Protein AF-A0A1Q8QHX8-F1 (afdb_monomer_lite)

Radius of gyration: 17.76 Å; chains: 1; bounding box: 33×33×40 Å

Foldseek 3Di:
DDDDPDPDDWDKDFDKDWDDKDKPDPVVVVVCVPPDVVVVVPVPDIDMDIDIDGPDIDTPDDPPDPPDD

Sequence (69 aa):
MFMETGPGYKGKRLSLTMLREEEDTELLQDLCRRCHPKELAKEQSKRFLVFFRIDKELPLIGVNQTTND

Secondary structure (DSSP, 8-state):
----SSSS---EEEEEEEEEEEES-HHHHHHHTTS-HHHHT-TTS--EEEEEEEEEEEESS-TT-----

Structure (mmCIF, N/CA/C/O backbone):
data_AF-A0A1Q8QHX8-F1
#
_entry.id   AF-A0A1Q8QHX8-F1
#
loop_
_atom_site.group_PDB
_atom_site.id
_atom_site.type_symbol
_atom_site.label_atom_id
_atom_site.label_alt_id
_atom_site.label_comp_id
_atom_site.label_asym_id
_atom_site.label_entity_id
_atom_site.label_seq_id
_atom_site.pdbx_PDB_ins_code
_atom_site.Cartn_x
_atom_site.Cartn_y
_atom_site.Cartn_z
_atom_site.occupancy
_atom_site.B_iso_or_equiv
_atom_site.auth_seq_id
_atom_site.auth_comp_id
_atom_site.auth_asym_id
_atom_site.auth_atom_id
_atom_site.pdbx_PDB_model_num
ATOM 1 N N . MET A 1 1 ? 2.041 13.445 0.727 1.00 40.81 1 MET A N 1
ATOM 2 C CA . MET A 1 1 ? 1.014 13.239 1.769 1.00 40.81 1 MET A CA 1
ATOM 3 C C . MET A 1 1 ? -0.225 14.003 1.333 1.00 40.81 1 MET A C 1
ATOM 5 O O . MET A 1 1 ? -0.141 15.214 1.196 1.00 40.81 1 MET A O 1
ATOM 9 N N . PHE A 1 2 ? -1.305 13.302 0.983 1.00 39.19 2 PHE A N 1
ATOM 10 C CA . PHE A 1 2 ? -2.577 13.937 0.631 1.00 39.19 2 PHE A CA 1
ATOM 11 C C . PHE A 1 2 ? -3.253 14.366 1.934 1.00 39.19 2 PHE A C 1
ATOM 13 O O . PHE A 1 2 ? -3.476 13.530 2.807 1.00 39.19 2 PHE A O 1
ATOM 20 N N . MET A 1 3 ? -3.493 15.664 2.092 1.00 47.12 3 MET A N 1
ATOM 21 C CA . MET A 1 3 ? -4.242 16.222 3.213 1.00 47.12 3 MET A CA 1
ATOM 22 C C . MET A 1 3 ? -5.563 16.721 2.646 1.00 47.12 3 MET A C 1
ATOM 24 O O . MET A 1 3 ? -5.582 17.682 1.881 1.00 47.12 3 MET A O 1
ATOM 28 N N . GLU A 1 4 ? -6.649 16.029 2.975 1.00 52.75 4 GLU A N 1
ATOM 29 C CA . GLU A 1 4 ? -7.993 16.541 2.735 1.00 52.75 4 GLU A CA 1
ATOM 30 C C . GLU A 1 4 ? -8.175 17.790 3.610 1.00 52.75 4 GLU A C 1
ATOM 32 O O . GLU A 1 4 ? -7.891 17.762 4.807 1.00 52.75 4 GLU A O 1
ATOM 37 N N . THR A 1 5 ? -8.575 18.912 3.016 1.00 54.44 5 THR A N 1
ATOM 38 C CA . THR A 1 5 ? -8.761 20.182 3.723 1.00 54.44 5 THR A CA 1
ATOM 39 C C . THR A 1 5 ? -9.923 20.065 4.717 1.00 54.44 5 THR A C 1
ATOM 41 O O . THR A 1 5 ? -11.087 20.078 4.329 1.00 54.44 5 THR A O 1
ATOM 44 N N . GLY A 1 6 ? -9.608 19.952 6.009 1.00 61.91 6 GLY A N 1
ATOM 45 C CA . GLY A 1 6 ? -10.567 19.928 7.117 1.00 61.91 6 GLY A CA 1
ATOM 46 C C . GLY A 1 6 ? -9.860 19.744 8.469 1.00 61.91 6 GLY A C 1
ATOM 47 O O . GLY A 1 6 ? -8.701 19.328 8.488 1.00 61.91 6 GLY A O 1
ATOM 48 N N . PRO A 1 7 ? -10.500 20.076 9.606 1.00 58.00 7 PRO A N 1
ATOM 49 C CA . PRO A 1 7 ? -9.910 19.838 10.919 1.00 58.00 7 PRO A CA 1
ATOM 50 C C . PRO A 1 7 ? -9.744 18.327 11.154 1.00 58.00 7 PRO A C 1
ATOM 52 O O . PRO A 1 7 ? -10.715 17.570 11.161 1.00 58.00 7 PRO A O 1
ATOM 55 N N . GLY A 1 8 ? -8.494 17.889 11.327 1.00 64.88 8 GLY A N 1
ATOM 56 C CA . GLY A 1 8 ? -8.131 16.511 11.668 1.00 64.88 8 GLY A CA 1
ATOM 57 C C . GLY A 1 8 ? -7.599 15.662 10.509 1.00 64.88 8 GLY A C 1
ATOM 58 O O . GLY A 1 8 ? -7.617 16.045 9.343 1.00 64.88 8 GLY A O 1
ATOM 59 N N . TYR A 1 9 ? -7.101 14.470 10.849 1.00 69.69 9 TYR A N 1
ATOM 60 C CA . TYR A 1 9 ? -6.619 13.493 9.874 1.00 69.69 9 TYR A CA 1
ATOM 61 C C . TYR A 1 9 ? -7.666 12.398 9.668 1.00 69.69 9 TYR A C 1
ATOM 63 O O . TYR A 1 9 ? -7.890 11.568 10.551 1.00 69.69 9 TYR A O 1
ATOM 71 N N . LYS A 1 10 ? -8.285 12.359 8.485 1.00 71.56 10 LYS A N 1
ATOM 72 C CA . LYS A 1 10 ? -9.132 11.238 8.061 1.00 71.56 10 LYS A CA 1
ATOM 73 C C . LYS A 1 10 ? -8.286 10.212 7.317 1.00 71.56 10 LYS A C 1
ATOM 75 O O . LYS A 1 10 ? -7.573 10.541 6.375 1.00 71.56 10 LYS A O 1
ATOM 80 N N . GLY A 1 11 ? -8.367 8.954 7.736 1.00 80.19 11 GLY A N 1
ATOM 81 C CA . GLY A 1 11 ? -7.687 7.866 7.044 1.00 80.19 11 GLY A CA 1
ATOM 82 C C . GLY A 1 11 ? -7.811 6.530 7.760 1.00 80.19 11 GLY A C 1
ATOM 83 O O . GLY A 1 11 ? -8.475 6.410 8.794 1.00 80.19 11 GLY A O 1
ATOM 84 N N . LYS A 1 12 ? -7.115 5.531 7.219 1.00 87.50 12 LYS A N 1
ATOM 85 C CA . LYS A 1 12 ? -6.969 4.201 7.815 1.00 87.50 12 LYS A CA 1
ATOM 86 C C . LYS A 1 12 ? -5.505 3.926 8.141 1.00 87.50 12 LYS A C 1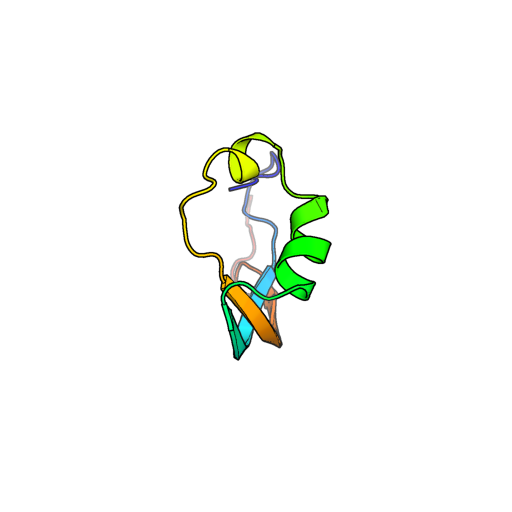
ATOM 88 O O . LYS A 1 12 ? -4.612 4.352 7.413 1.00 87.50 12 LYS A O 1
ATOM 93 N N . ARG A 1 13 ? -5.268 3.167 9.207 1.00 89.69 13 ARG A N 1
ATOM 94 C CA . ARG A 1 13 ? -3.985 2.533 9.512 1.00 89.69 13 ARG A CA 1
ATOM 95 C C . ARG A 1 13 ? -4.095 1.047 9.187 1.00 89.69 13 ARG A C 1
ATOM 97 O O . ARG A 1 13 ? -4.932 0.357 9.764 1.00 89.69 13 ARG A O 1
ATOM 104 N N . LEU A 1 14 ? -3.264 0.573 8.264 1.00 94.62 14 LEU A N 1
ATOM 105 C CA . LEU A 1 14 ? -3.219 -0.831 7.857 1.00 94.62 14 LEU A CA 1
ATOM 106 C C . LEU A 1 14 ? -2.062 -1.546 8.557 1.00 94.62 14 LEU A C 1
ATOM 108 O O . LEU A 1 14 ? -0.933 -1.057 8.543 1.00 94.62 14 LEU A O 1
ATOM 112 N N . SER A 1 15 ? -2.333 -2.705 9.149 1.00 94.44 15 SER A N 1
ATOM 113 C CA . SER A 1 15 ? -1.293 -3.663 9.535 1.00 94.44 15 SER A CA 1
ATOM 114 C C . SER A 1 15 ? -1.061 -4.605 8.362 1.00 94.44 15 SER A C 1
ATOM 116 O O . SER A 1 15 ? -2.015 -5.222 7.886 1.00 94.44 15 SER A O 1
ATOM 118 N N . LEU A 1 16 ? 0.180 -4.682 7.887 1.00 97.62 16 LEU A N 1
ATOM 119 C CA . LEU A 1 16 ? 0.545 -5.405 6.673 1.00 97.62 16 LEU A CA 1
ATOM 120 C C . LEU A 1 16 ? 1.598 -6.475 6.971 1.00 97.62 16 LEU A C 1
ATOM 122 O O . LEU A 1 16 ? 2.585 -6.192 7.649 1.00 97.62 16 LEU A O 1
ATOM 126 N N . THR A 1 17 ? 1.433 -7.654 6.374 1.00 97.75 17 THR A N 1
ATOM 127 C CA . THR A 1 17 ? 2.477 -8.679 6.261 1.00 97.75 17 THR A CA 1
ATOM 128 C C . THR A 1 17 ? 3.004 -8.676 4.833 1.00 97.75 17 THR A C 1
ATOM 130 O O . THR A 1 17 ? 2.232 -8.861 3.891 1.00 97.75 17 THR A O 1
ATOM 133 N N . MET A 1 18 ? 4.312 -8.491 4.653 1.00 97.00 18 MET A N 1
ATOM 134 C CA . MET A 1 18 ? 4.956 -8.657 3.348 1.00 97.00 18 MET A CA 1
ATOM 135 C C . MET A 1 18 ? 4.964 -10.139 2.961 1.00 97.00 18 MET A C 1
ATOM 137 O O . MET A 1 18 ? 5.394 -10.986 3.738 1.00 97.00 18 MET A O 1
ATOM 141 N N . LEU A 1 19 ? 4.465 -10.448 1.769 1.00 97.25 19 LEU A N 1
ATOM 142 C CA . LEU A 1 19 ? 4.364 -11.810 1.250 1.00 97.25 19 LEU A CA 1
ATOM 143 C C . LEU A 1 19 ? 5.574 -12.181 0.399 1.00 97.25 19 LEU A C 1
ATOM 145 O O . LEU A 1 19 ? 6.099 -13.281 0.534 1.00 97.25 19 LEU A O 1
ATOM 149 N N . ARG A 1 20 ? 5.978 -11.280 -0.500 1.00 95.56 20 ARG A N 1
ATOM 150 C CA . ARG A 1 20 ? 7.142 -11.446 -1.372 1.00 95.56 20 ARG A CA 1
ATOM 151 C C . ARG A 1 20 ? 7.541 -10.124 -2.012 1.00 95.56 20 ARG A C 1
ATOM 153 O O . ARG A 1 20 ? 6.748 -9.181 -2.051 1.00 95.56 20 ARG A 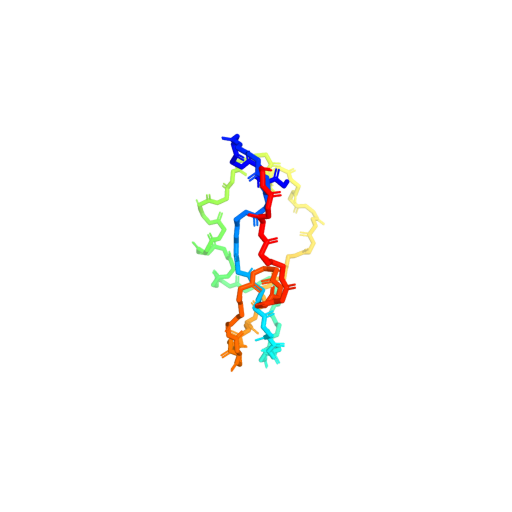O 1
ATOM 160 N N . GLU A 1 21 ? 8.750 -10.116 -2.541 1.00 95.25 21 GLU A N 1
ATOM 161 C CA . GLU A 1 21 ? 9.341 -9.045 -3.328 1.00 95.25 21 GLU A CA 1
ATOM 162 C C . GLU A 1 21 ? 9.867 -9.637 -4.632 1.00 95.25 21 GLU A C 1
ATOM 164 O O . GLU A 1 21 ? 10.399 -10.747 -4.653 1.00 95.25 21 GLU A O 1
ATOM 169 N N . GLU A 1 22 ? 9.658 -8.906 -5.717 1.00 92.75 22 GLU A N 1
ATOM 170 C CA . GLU A 1 22 ? 10.091 -9.248 -7.064 1.00 92.75 22 GLU A CA 1
ATOM 171 C C . GLU A 1 22 ? 10.910 -8.077 -7.627 1.00 92.75 22 GLU A C 1
ATOM 173 O O . GLU A 1 22 ? 10.521 -6.921 -7.457 1.00 92.75 22 GLU A O 1
ATOM 178 N N . GLU A 1 23 ? 12.024 -8.365 -8.301 1.00 89.81 23 GLU A N 1
ATOM 179 C CA . GLU A 1 23 ? 12.886 -7.371 -8.959 1.00 89.81 23 GLU A CA 1
ATOM 180 C C . GLU A 1 23 ? 12.770 -7.535 -10.480 1.00 89.81 23 GLU A C 1
ATOM 182 O O . GLU A 1 23 ? 12.855 -8.652 -10.988 1.00 89.81 23 GLU A O 1
ATOM 187 N N . ASP A 1 24 ? 12.551 -6.426 -11.190 1.00 78.75 24 ASP A N 1
ATOM 188 C CA . ASP A 1 24 ? 12.601 -6.336 -12.658 1.00 78.75 24 ASP A CA 1
ATOM 189 C C . ASP A 1 24 ? 11.788 -7.410 -13.433 1.00 78.75 24 ASP A C 1
ATOM 191 O O . ASP A 1 24 ? 12.201 -7.889 -14.490 1.00 78.75 24 ASP A O 1
ATOM 195 N N . THR A 1 25 ? 10.598 -7.780 -12.936 1.00 81.25 25 THR A N 1
ATOM 196 C CA . THR A 1 25 ? 9.703 -8.759 -13.589 1.00 81.25 25 THR A CA 1
ATOM 197 C C . THR A 1 25 ? 8.817 -8.140 -14.680 1.00 81.25 25 THR A C 1
ATOM 199 O O . THR A 1 25 ? 8.533 -6.943 -14.679 1.00 81.25 25 THR A O 1
ATOM 202 N N . GLU A 1 26 ? 8.305 -8.957 -15.609 1.00 83.00 26 GLU A N 1
ATOM 203 C CA . GLU A 1 26 ? 7.342 -8.504 -16.636 1.00 83.00 26 GLU A CA 1
ATOM 204 C C . GLU A 1 26 ? 6.074 -7.895 -16.012 1.00 83.00 26 GLU A C 1
ATOM 206 O O . GLU A 1 26 ? 5.584 -6.857 -16.454 1.00 83.00 26 GLU A O 1
ATOM 211 N N . LEU A 1 27 ? 5.598 -8.477 -14.906 1.00 84.38 27 LEU A N 1
ATOM 212 C CA . LEU A 1 27 ? 4.460 -7.959 -14.146 1.00 84.38 27 LEU A CA 1
ATOM 213 C C . LEU A 1 27 ? 4.711 -6.538 -13.618 1.00 84.38 27 LEU A C 1
ATOM 215 O O . LEU A 1 27 ? 3.797 -5.709 -13.589 1.00 84.38 27 LEU A O 1
ATOM 219 N N . LEU A 1 28 ? 5.951 -6.240 -13.218 1.00 82.62 28 LEU A N 1
ATOM 220 C CA . LEU A 1 28 ? 6.351 -4.901 -12.802 1.00 82.62 28 LEU A CA 1
ATOM 221 C C . LEU A 1 28 ? 6.190 -3.903 -13.952 1.00 82.62 28 LEU A C 1
ATOM 223 O O . LEU A 1 28 ? 5.688 -2.803 -13.721 1.00 82.62 28 LEU A O 1
ATOM 227 N N . GLN A 1 29 ? 6.557 -4.284 -15.179 1.00 77.38 29 GLN A N 1
ATOM 228 C CA . GLN A 1 29 ? 6.405 -3.444 -16.373 1.00 77.38 29 GLN A CA 1
ATOM 229 C C . GLN A 1 29 ? 4.929 -3.196 -16.711 1.00 77.38 29 GLN A C 1
ATOM 231 O O . GLN A 1 29 ? 4.533 -2.053 -16.952 1.00 77.38 29 GLN A O 1
ATOM 236 N N . ASP A 1 30 ? 4.087 -4.229 -16.636 1.00 81.81 30 ASP A N 1
ATO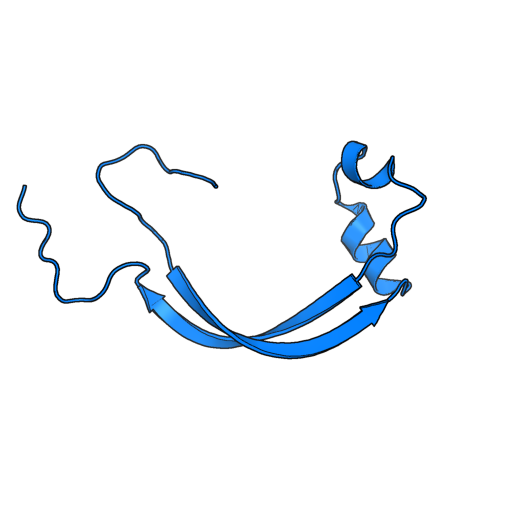M 237 C CA . ASP A 1 30 ? 2.645 -4.117 -16.895 1.00 81.81 30 ASP A CA 1
ATOM 238 C C . ASP A 1 30 ? 1.928 -3.197 -15.896 1.00 81.81 30 ASP A C 1
ATOM 240 O O . ASP A 1 30 ? 1.063 -2.393 -16.275 1.00 81.81 30 ASP A O 1
ATOM 244 N N . LEU A 1 31 ? 2.303 -3.276 -14.616 1.00 79.88 31 LEU A N 1
ATOM 245 C CA . LEU A 1 31 ? 1.802 -2.383 -13.568 1.00 79.88 31 LEU A CA 1
ATOM 246 C C . LEU A 1 31 ? 2.367 -0.964 -13.724 1.00 79.88 31 LEU A C 1
ATOM 248 O O . LEU A 1 31 ? 1.616 0.012 -13.625 1.00 79.88 31 LEU A O 1
ATOM 252 N N . CYS A 1 32 ? 3.659 -0.843 -14.046 1.00 71.75 32 CYS A N 1
ATOM 253 C CA . CYS A 1 32 ? 4.330 0.436 -14.283 1.00 71.75 32 CYS A CA 1
ATOM 254 C C . CYS A 1 32 ? 3.883 1.140 -15.567 1.00 71.75 32 CYS A C 1
ATOM 256 O O . CYS A 1 32 ? 4.140 2.333 -15.713 1.00 71.75 32 CYS A O 1
ATOM 258 N N . ARG A 1 33 ? 3.164 0.473 -16.478 1.00 62.97 33 ARG A N 1
ATOM 259 C CA . ARG A 1 33 ? 2.603 1.097 -17.690 1.00 62.97 33 ARG A CA 1
ATOM 260 C C . ARG A 1 33 ? 1.677 2.286 -17.384 1.00 62.97 33 ARG A C 1
ATOM 262 O O . ARG A 1 33 ? 1.424 3.110 -18.257 1.00 62.97 33 ARG A O 1
ATOM 269 N N . ARG A 1 34 ? 1.160 2.379 -16.150 1.00 61.66 34 ARG A N 1
ATOM 270 C CA . ARG A 1 34 ? 0.354 3.507 -15.642 1.00 61.66 34 ARG A CA 1
ATOM 271 C C . ARG A 1 34 ? 1.146 4.513 -14.796 1.00 61.66 34 ARG A C 1
ATOM 273 O O . ARG A 1 34 ? 0.565 5.504 -14.360 1.00 61.66 34 ARG A O 1
ATOM 280 N N . CYS A 1 35 ? 2.433 4.279 -14.545 1.00 64.06 35 CYS A N 1
ATOM 281 C CA . CYS A 1 35 ? 3.284 5.219 -13.819 1.00 64.06 35 CYS A CA 1
ATOM 282 C C . CYS A 1 35 ? 3.543 6.470 -14.662 1.00 64.06 35 CYS A C 1
ATOM 284 O O . CYS A 1 35 ? 3.612 6.422 -15.892 1.00 64.06 35 CYS A O 1
ATOM 286 N N . HIS A 1 36 ? 3.682 7.618 -13.999 1.00 59.34 36 HIS A N 1
ATOM 287 C CA . HIS A 1 36 ? 3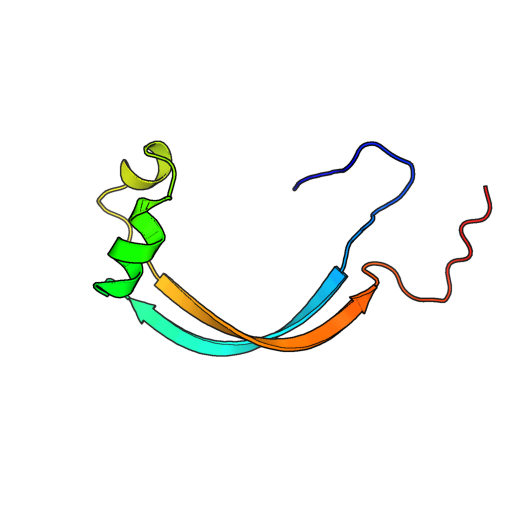.908 8.878 -14.695 1.00 59.34 36 HIS A CA 1
ATOM 288 C C . HIS A 1 36 ? 5.243 8.849 -15.470 1.00 59.34 36 HIS A C 1
ATOM 290 O O . HIS A 1 36 ? 6.244 8.371 -14.938 1.00 59.34 36 HIS A O 1
ATOM 296 N N . PRO A 1 37 ? 5.327 9.449 -16.675 1.00 56.19 37 PRO A N 1
ATOM 297 C CA . PRO A 1 37 ? 6.545 9.452 -17.499 1.00 56.19 37 PRO A CA 1
ATOM 298 C C . PRO A 1 37 ? 7.803 9.978 -16.785 1.00 56.19 37 PRO A C 1
ATOM 300 O O . PRO A 1 37 ? 8.916 9.556 -17.081 1.00 56.19 37 PRO A O 1
ATOM 303 N N . LYS A 1 38 ? 7.637 10.869 -15.795 1.00 59.69 38 LYS A N 1
ATOM 304 C CA . LYS A 1 38 ? 8.733 11.384 -14.953 1.00 59.69 38 LYS A CA 1
ATOM 305 C C . LYS A 1 38 ? 9.373 10.310 -14.064 1.00 59.69 38 LYS A C 1
ATOM 307 O O . LYS A 1 38 ? 10.542 10.432 -13.718 1.00 59.69 38 LYS A O 1
ATOM 312 N N . GLU A 1 39 ? 8.620 9.275 -13.702 1.00 57.19 39 GLU A N 1
ATOM 313 C CA . GLU A 1 39 ? 9.115 8.108 -12.967 1.00 57.19 39 GLU A CA 1
ATOM 314 C C . GLU A 1 39 ? 9.757 7.085 -13.909 1.00 57.19 39 GLU A C 1
ATOM 316 O O . GLU A 1 39 ? 10.670 6.377 -13.495 1.00 57.19 39 GLU A O 1
ATOM 321 N N . LEU A 1 40 ? 9.338 7.022 -15.182 1.00 56.78 40 LEU A N 1
ATOM 322 C CA . LEU A 1 40 ? 10.009 6.217 -16.213 1.00 56.78 40 LEU A CA 1
ATOM 323 C C . LEU A 1 40 ? 11.373 6.785 -16.621 1.00 56.78 40 LEU A C 1
ATOM 325 O O . LEU A 1 40 ? 12.291 6.005 -16.826 1.00 56.78 40 LEU A O 1
ATOM 329 N N . ALA A 1 41 ? 11.542 8.111 -16.639 1.00 56.03 41 ALA A N 1
ATOM 330 C CA . ALA A 1 41 ? 12.791 8.770 -17.045 1.00 56.03 41 ALA A CA 1
ATOM 331 C C . ALA A 1 41 ? 14.020 8.438 -16.165 1.00 56.03 41 ALA A C 1
ATOM 333 O O . ALA A 1 41 ? 15.152 8.738 -16.543 1.00 56.03 41 ALA A O 1
ATOM 334 N N . LYS A 1 42 ? 13.830 7.799 -15.001 1.00 57.72 42 LYS A N 1
ATOM 335 C CA . LYS A 1 42 ? 14.908 7.139 -14.247 1.00 57.72 42 LYS A CA 1
ATOM 336 C C . LYS A 1 42 ? 15.084 5.705 -14.758 1.00 57.72 42 LYS A C 1
ATOM 338 O O . LYS A 1 42 ? 14.825 4.746 -14.039 1.00 57.72 42 LYS A O 1
ATOM 343 N N . GLU A 1 43 ? 15.526 5.552 -16.001 1.00 56.12 43 GLU A N 1
ATOM 344 C CA . GLU A 1 43 ? 15.699 4.243 -16.658 1.00 56.12 43 GLU A CA 1
ATOM 345 C C . GLU A 1 43 ? 16.814 3.369 -16.039 1.00 56.12 43 GLU A C 1
ATOM 347 O O . GLU A 1 43 ? 17.023 2.243 -16.469 1.00 56.12 43 GLU A O 1
ATOM 352 N N . GLN A 1 44 ? 17.523 3.848 -15.009 1.00 59.28 44 GLN A N 1
ATOM 353 C CA . GLN A 1 44 ? 18.675 3.156 -14.407 1.00 59.28 44 GLN A CA 1
ATOM 354 C C . GLN A 1 44 ? 18.475 2.725 -12.946 1.00 59.28 44 GLN A C 1
ATOM 356 O O . GLN A 1 44 ? 19.404 2.206 -12.330 1.00 59.28 44 GLN A O 1
ATOM 361 N N . SER A 1 45 ? 17.297 2.940 -12.350 1.00 68.25 45 SER A N 1
ATOM 362 C CA . SER A 1 45 ? 17.034 2.470 -10.983 1.00 68.25 45 SER A CA 1
ATOM 363 C C . SER A 1 45 ? 16.329 1.117 -10.996 1.00 68.25 45 SER A C 1
ATOM 365 O O . SER A 1 45 ? 15.241 1.024 -11.567 1.00 68.25 45 SER A O 1
ATOM 367 N N . LYS A 1 46 ? 16.911 0.125 -10.306 1.00 77.00 46 LYS A N 1
ATOM 368 C CA . LYS A 1 46 ? 16.255 -1.149 -9.967 1.00 77.00 46 LYS A CA 1
ATOM 369 C C . LYS A 1 46 ? 14.867 -0.890 -9.390 1.00 77.00 46 LYS A C 1
ATOM 371 O O . LYS A 1 46 ? 14.715 -0.004 -8.539 1.00 77.00 46 LYS A O 1
ATOM 376 N N .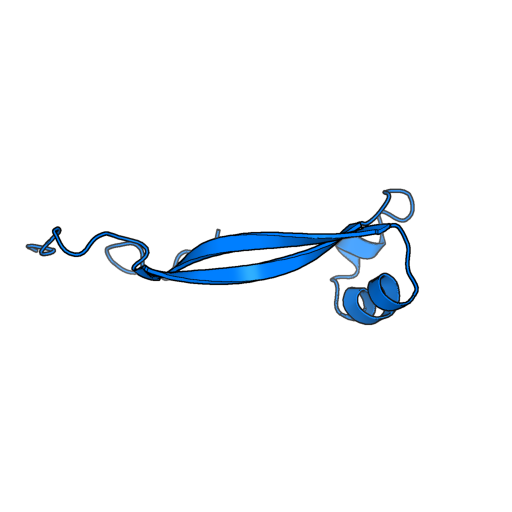 ARG A 1 47 ? 13.867 -1.638 -9.854 1.00 79.94 47 ARG A N 1
ATOM 377 C CA . ARG A 1 47 ? 12.489 -1.511 -9.373 1.00 79.94 47 ARG A CA 1
ATOM 378 C C . ARG A 1 47 ? 12.067 -2.782 -8.664 1.00 79.94 47 ARG A C 1
ATOM 380 O O . ARG A 1 47 ? 12.400 -3.884 -9.086 1.00 79.94 47 ARG A O 1
ATOM 387 N N . PHE A 1 48 ? 11.266 -2.593 -7.625 1.00 87.75 48 PHE A N 1
ATOM 388 C CA . PHE A 1 48 ? 10.776 -3.677 -6.791 1.00 87.75 48 PHE A CA 1
ATOM 389 C C . PHE A 1 48 ? 9.254 -3.679 -6.779 1.00 87.75 48 PHE A C 1
ATOM 391 O O . PHE A 1 48 ? 8.617 -2.636 -6.606 1.00 87.75 48 PHE A O 1
ATOM 398 N N . LEU A 1 49 ? 8.677 -4.862 -6.948 1.00 90.38 49 LEU A N 1
ATOM 399 C CA . LEU A 1 49 ? 7.260 -5.122 -6.773 1.00 90.38 49 LEU A CA 1
ATOM 400 C C . LEU A 1 49 ? 7.075 -5.904 -5.475 1.00 90.38 49 LEU A C 1
ATOM 402 O O . LEU A 1 49 ? 7.496 -7.053 -5.359 1.00 90.38 49 LEU A O 1
ATOM 406 N N . VAL A 1 50 ? 6.441 -5.268 -4.491 1.00 94.12 50 VAL A N 1
ATOM 407 C CA . VAL A 1 50 ? 6.253 -5.844 -3.156 1.00 94.12 50 VAL A CA 1
ATOM 408 C C . VAL A 1 50 ? 4.782 -6.162 -2.929 1.00 94.12 50 VAL A C 1
ATOM 410 O O . VAL A 1 50 ? 3.908 -5.312 -3.108 1.00 94.12 50 VAL A O 1
ATOM 413 N N . PHE A 1 51 ? 4.508 -7.391 -2.505 1.00 94.38 51 PHE A N 1
ATOM 414 C CA . PHE A 1 51 ? 3.163 -7.875 -2.225 1.00 94.38 51 PHE A CA 1
ATOM 415 C C . PHE A 1 51 ? 2.922 -7.878 -0.725 1.00 94.38 51 PHE A C 1
ATOM 417 O O . PHE A 1 51 ? 3.725 -8.418 0.034 1.00 94.38 51 PHE A O 1
ATOM 424 N N . PHE A 1 52 ? 1.780 -7.345 -0.300 1.00 97.38 52 PHE A N 1
ATOM 425 C CA . PHE A 1 52 ? 1.371 -7.336 1.100 1.00 97.38 52 PHE A CA 1
ATOM 426 C C . PHE A 1 52 ? 0.011 -8.005 1.275 1.00 97.38 52 PHE A C 1
ATOM 428 O O . PHE A 1 52 ? -0.894 -7.823 0.461 1.00 97.38 52 PHE A O 1
ATOM 435 N N . ARG A 1 53 ? -0.154 -8.729 2.382 1.00 97.12 53 ARG A N 1
ATOM 436 C CA . ARG A 1 53 ? -1.463 -9.086 2.929 1.00 97.12 53 ARG A CA 1
ATOM 437 C C . ARG A 1 53 ? -1.862 -8.032 3.952 1.00 97.12 53 ARG A C 1
ATOM 439 O O . ARG A 1 53 ? -1.069 -7.697 4.829 1.00 97.12 53 ARG A O 1
ATOM 446 N N . ILE A 1 54 ? -3.093 -7.541 3.855 1.00 97.44 54 ILE A N 1
ATOM 447 C CA . ILE A 1 54 ? -3.687 -6.695 4.889 1.00 97.44 54 ILE A CA 1
ATOM 448 C C . ILE A 1 54 ? -4.157 -7.608 6.018 1.00 97.44 54 ILE A C 1
ATOM 450 O O . ILE A 1 54 ? -5.067 -8.410 5.825 1.00 97.44 54 ILE A O 1
ATOM 454 N N . ASP A 1 55 ? -3.530 -7.500 7.184 1.00 97.19 55 ASP A N 1
ATOM 455 C CA . ASP A 1 55 ? -3.907 -8.293 8.354 1.00 97.19 55 ASP A CA 1
ATOM 456 C C . ASP A 1 55 ? -5.005 -7.602 9.168 1.00 97.19 55 ASP A C 1
ATOM 458 O O . ASP A 1 55 ? -5.883 -8.267 9.715 1.00 97.19 55 ASP A O 1
ATOM 462 N N . LYS A 1 56 ? -4.953 -6.266 9.277 1.00 94.50 56 LYS A N 1
ATOM 463 C CA . LYS A 1 56 ? -5.944 -5.458 10.007 1.00 94.50 56 LYS A CA 1
ATOM 464 C C . LYS A 1 56 ? -6.099 -4.075 9.393 1.00 94.50 56 LYS A C 1
ATOM 466 O O . LYS A 1 56 ? -5.117 -3.461 8.978 1.00 94.50 56 LYS A O 1
ATOM 471 N N . GLU A 1 57 ? -7.320 -3.558 9.446 1.00 93.62 57 GLU A N 1
ATOM 472 C CA . GLU A 1 57 ? -7.625 -2.156 9.178 1.00 93.62 57 GLU A CA 1
ATOM 473 C C . GLU A 1 57 ? -8.092 -1.483 10.465 1.00 93.62 57 GLU A C 1
ATOM 475 O O . GLU A 1 57 ? -8.982 -1.982 11.152 1.00 93.62 57 GLU A O 1
ATOM 480 N N . LEU A 1 58 ? -7.497 -0.342 10.791 1.00 88.94 58 LEU A N 1
ATOM 481 C CA . LEU A 1 58 ? -7.867 0.464 11.944 1.00 88.94 58 LEU A CA 1
ATOM 482 C C . LEU A 1 58 ? -8.173 1.894 11.494 1.00 88.94 58 LEU A C 1
ATOM 484 O O . LEU A 1 58 ? -7.610 2.356 10.496 1.00 88.94 58 LEU A O 1
ATOM 488 N N . PRO A 1 59 ? -9.005 2.637 12.238 1.00 85.56 59 PRO A N 1
ATOM 489 C CA . PRO A 1 59 ? -9.049 4.086 12.108 1.00 85.56 59 PRO A CA 1
ATOM 490 C C . PRO A 1 59 ? -7.637 4.675 12.242 1.00 85.56 59 PRO A C 1
ATOM 492 O O . PRO A 1 59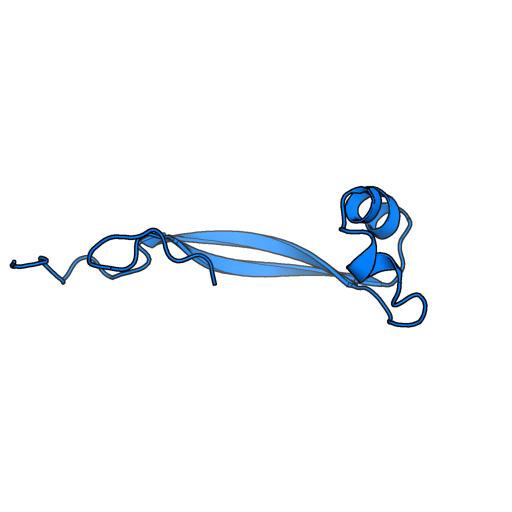 ? -6.822 4.180 13.029 1.00 85.56 59 PRO A O 1
ATOM 495 N N . LEU A 1 60 ? -7.333 5.727 11.475 1.00 83.25 60 LEU A N 1
ATOM 496 C CA . LEU A 1 60 ? -6.032 6.402 11.558 1.00 83.25 60 LEU A CA 1
ATOM 497 C C . LEU A 1 60 ? -5.742 6.920 12.979 1.00 83.25 60 LEU A C 1
ATOM 499 O O . LEU A 1 60 ? -4.596 6.872 13.426 1.00 83.25 60 LEU A O 1
ATOM 503 N N . ILE A 1 61 ? -6.786 7.341 13.699 1.00 80.38 61 ILE A N 1
ATOM 504 C CA . ILE A 1 61 ? -6.737 7.851 15.075 1.00 80.38 61 ILE A CA 1
ATOM 505 C C . ILE A 1 61 ? -7.588 6.937 15.975 1.00 80.38 61 ILE A C 1
ATOM 507 O O . ILE A 1 61 ? -8.656 6.490 15.570 1.00 80.38 61 ILE A O 1
ATOM 511 N N . GLY A 1 62 ? -7.104 6.606 17.178 1.00 65.62 62 GLY A N 1
ATOM 512 C CA . GLY A 1 62 ? -7.770 5.664 18.090 1.00 65.62 62 GLY A CA 1
ATOM 513 C C . GLY A 1 62 ? -9.116 6.163 18.640 1.00 65.62 62 GLY A C 1
ATOM 514 O O . GLY A 1 62 ? -9.340 7.362 18.755 1.00 65.62 62 GLY A O 1
ATOM 515 N N . VAL A 1 63 ? -9.978 5.227 19.054 1.00 58.47 63 VAL A N 1
ATOM 516 C CA . VAL A 1 63 ? -11.376 5.432 19.514 1.00 58.47 63 VAL A CA 1
ATOM 517 C C . VAL A 1 63 ? -11.517 6.275 20.805 1.00 58.47 63 VAL A C 1
ATOM 519 O O . VAL A 1 63 ? -12.622 6.496 21.277 1.00 58.47 63 VAL A O 1
ATOM 522 N N . ASN A 1 64 ? -10.434 6.827 21.358 1.00 51.16 64 ASN A N 1
ATOM 523 C CA . ASN A 1 64 ? -10.462 7.572 22.627 1.00 51.16 64 ASN A CA 1
ATOM 524 C C . ASN A 1 64 ? -10.183 9.075 22.488 1.00 51.16 64 ASN A C 1
ATOM 526 O O . ASN A 1 64 ? -9.866 9.732 23.475 1.00 51.16 64 ASN A O 1
ATOM 530 N N . GLN A 1 65 ? -10.297 9.636 21.288 1.00 51.00 65 GLN A N 1
ATOM 531 C CA . GLN A 1 65 ? -10.371 11.084 21.126 1.00 51.00 65 GLN A CA 1
ATOM 532 C C . GLN A 1 65 ? -11.736 11.420 20.543 1.00 51.00 65 GLN A C 1
ATOM 534 O O . GLN A 1 65 ? -11.918 11.499 19.332 1.00 51.00 65 GLN A O 1
ATOM 539 N N . THR A 1 66 ? -12.709 11.600 21.438 1.00 46.41 66 THR A N 1
ATOM 540 C CA . THR A 1 66 ? -13.758 12.595 21.222 1.00 46.41 66 THR A CA 1
ATOM 541 C C . THR A 1 66 ? -13.061 13.875 20.783 1.00 46.41 66 THR A C 1
ATOM 543 O O . THR A 1 66 ? -12.388 14.523 21.584 1.00 46.41 66 THR A O 1
ATOM 546 N N . THR A 1 67 ? -13.158 14.200 19.500 1.00 49.12 67 THR A N 1
ATOM 547 C CA . THR A 1 67 ? -12.936 15.558 19.018 1.00 49.12 67 THR A CA 1
ATOM 548 C C . THR A 1 67 ? -14.012 16.419 19.671 1.00 49.12 67 THR A C 1
ATOM 550 O O . THR A 1 67 ? -15.144 16.457 19.195 1.00 49.12 67 THR A O 1
ATOM 553 N N . ASN A 1 68 ? -13.684 16.993 20.830 1.00 46.16 68 ASN A N 1
ATOM 554 C CA . ASN A 1 68 ? -14.344 18.196 21.309 1.00 46.16 68 ASN A CA 1
ATOM 555 C C . ASN A 1 68 ? -13.783 19.367 20.493 1.00 46.16 68 ASN A C 1
ATOM 557 O O . ASN A 1 68 ? -12.560 19.495 20.410 1.00 46.16 68 ASN A O 1
ATOM 561 N N . ASP A 1 69 ? -14.722 20.152 19.960 1.00 40.88 69 ASP A N 1
ATOM 562 C CA . ASP A 1 69 ? -14.625 21.404 19.187 1.00 40.88 69 ASP A CA 1
ATOM 563 C C . ASP A 1 69 ? -13.945 21.372 17.805 1.00 40.88 69 ASP A C 1
ATOM 565 O O . ASP A 1 69 ? -12.703 21.254 17.702 1.00 40.88 69 ASP A O 1
#

pLDDT: mean 74.11, std 17.89, range [39.19, 97.75]